Protein AF-A0A7W7U389-F1 (afdb_monomer)

Mean predicted aligned error: 12.85 Å

Foldseek 3Di:
DDDDPDPPVNVVVVVVVVVVVVVVVVVVVVVVVVVLVVVLCVVLVVLVVVLVVQVVCVVVVNRDPVCVVVNVVSVVVSVVSVVVSVVVVPDDPDCPPDPDPPPPDD

Solvent-accessible surface area (backbone atoms only — not comparable to full-atom values): 6282 Å² total; per-residue (Å²): 139,83,81,80,86,71,53,69,69,60,52,52,52,50,51,51,52,50,54,51,53,51,52,52,51,52,50,52,51,51,53,50,51,53,54,50,53,53,53,52,50,51,59,47,47,59,42,51,52,60,36,47,56,47,51,49,31,46,76,70,70,66,55,46,87,73,49,52,62,50,41,55,51,39,55,52,49,47,54,52,48,53,52,52,52,51,53,60,67,70,44,75,75,74,82,70,73,72,82,71,80,80,78,80,82,129

Radius of gyration: 25.53 Å; Cα contacts (8 Å, |Δi|>4): 22; chains: 1; bounding box: 66×36×69 Å

pLDDT: mean 76.77, std 15.33, range [40.31, 93.12]

Structure (mmCIF, N/CA/C/O backbone):
data_AF-A0A7W7U389-F1
#
_entry.id   AF-A0A7W7U389-F1
#
loop_
_atom_site.group_PDB
_atom_site.id
_atom_site.type_symbol
_atom_site.label_atom_id
_atom_site.label_alt_id
_atom_site.label_comp_id
_atom_site.label_asym_id
_atom_site.label_entity_id
_atom_site.label_seq_id
_atom_site.pdbx_PDB_ins_code
_atom_site.Cartn_x
_atom_site.Cartn_y
_atom_site.Cartn_z
_atom_site.occupancy
_atom_site.B_iso_or_equiv
_atom_site.auth_seq_id
_atom_site.auth_comp_id
_atom_site.auth_asym_id
_atom_site.auth_atom_id
_atom_site.pdbx_PDB_model_num
ATOM 1 N N . MET A 1 1 ? 45.906 11.702 -37.304 1.00 40.97 1 MET A N 1
ATOM 2 C CA . MET A 1 1 ? 44.476 11.838 -36.957 1.00 40.97 1 MET A CA 1
ATOM 3 C C . MET A 1 1 ? 43.680 11.195 -38.078 1.00 40.97 1 MET A C 1
ATOM 5 O O . MET A 1 1 ? 43.625 11.771 -39.152 1.00 40.97 1 MET A O 1
ATOM 9 N N . SER A 1 2 ? 43.187 9.971 -37.881 1.00 43.97 2 SER A N 1
ATOM 10 C CA . SER A 1 2 ? 42.378 9.265 -38.882 1.00 43.97 2 SER A CA 1
ATOM 11 C C . SER A 1 2 ? 40.955 9.201 -38.346 1.00 43.97 2 SER A C 1
ATOM 13 O O . SER A 1 2 ? 40.697 8.497 -37.373 1.00 43.97 2 SER A O 1
ATOM 15 N N . THR A 1 3 ? 40.062 10.020 -38.893 1.00 51.12 3 THR A N 1
A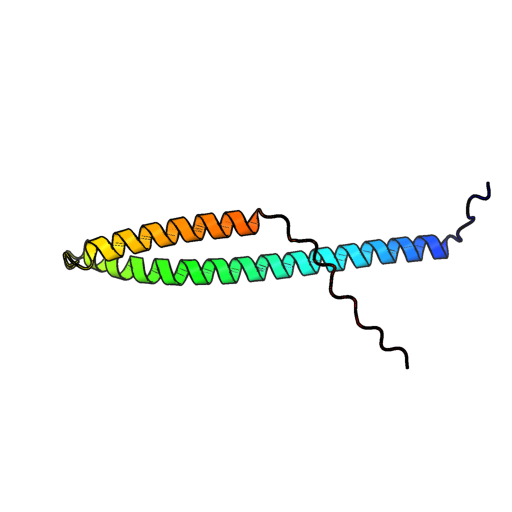TOM 16 C CA . THR A 1 3 ? 38.631 9.941 -38.610 1.00 51.12 3 THR A CA 1
ATOM 17 C C . THR A 1 3 ? 38.075 8.734 -39.354 1.00 51.12 3 THR A C 1
ATOM 19 O O . THR A 1 3 ? 38.075 8.684 -40.582 1.00 51.12 3 THR A O 1
ATOM 22 N N . ASP A 1 4 ? 37.653 7.736 -38.579 1.00 53.53 4 ASP A N 1
ATOM 23 C CA . ASP A 1 4 ? 37.081 6.478 -39.046 1.00 53.53 4 ASP A CA 1
ATOM 24 C C . ASP A 1 4 ? 36.007 6.689 -40.116 1.00 53.53 4 ASP A C 1
ATOM 26 O O . ASP A 1 4 ? 34.914 7.209 -39.869 1.00 53.53 4 ASP A O 1
ATOM 30 N N . ASN A 1 5 ? 36.299 6.200 -41.318 1.00 60.12 5 ASN A N 1
ATOM 31 C CA . ASN A 1 5 ? 35.347 6.118 -42.411 1.00 60.12 5 ASN A CA 1
ATOM 32 C C . ASN A 1 5 ? 34.432 4.899 -42.170 1.00 60.12 5 ASN A C 1
ATOM 34 O O . ASN A 1 5 ? 34.557 3.854 -42.806 1.00 60.12 5 ASN A O 1
ATOM 38 N N . MET A 1 6 ? 33.541 4.985 -41.174 1.00 60.81 6 MET A N 1
ATOM 39 C CA . MET A 1 6 ? 32.548 3.934 -40.923 1.00 60.81 6 MET A CA 1
ATOM 40 C C . MET A 1 6 ? 31.573 3.851 -42.098 1.00 60.81 6 MET A C 1
ATOM 42 O O . MET A 1 6 ? 30.910 4.842 -42.428 1.00 60.81 6 MET A O 1
ATOM 46 N N . SER A 1 7 ? 31.444 2.664 -42.701 1.00 76.50 7 SER A N 1
ATOM 47 C CA . SER A 1 7 ? 30.456 2.438 -43.758 1.00 76.50 7 SER A CA 1
ATOM 48 C C . SER A 1 7 ? 29.044 2.708 -43.234 1.00 76.50 7 SER A C 1
ATOM 50 O O . SER A 1 7 ? 28.740 2.476 -42.060 1.00 76.50 7 SER A O 1
ATOM 52 N N . MET A 1 8 ? 28.176 3.209 -44.110 1.00 72.12 8 MET A N 1
ATOM 53 C CA . MET A 1 8 ? 26.791 3.556 -43.782 1.00 72.12 8 MET A CA 1
ATOM 54 C C . MET A 1 8 ? 26.055 2.373 -43.125 1.00 72.12 8 MET A C 1
ATOM 56 O O . MET A 1 8 ? 25.383 2.549 -42.115 1.00 72.12 8 MET A O 1
ATOM 60 N N . GLY A 1 9 ? 26.308 1.145 -43.595 1.00 65.88 9 GLY A N 1
ATOM 61 C CA . GLY A 1 9 ? 25.768 -0.080 -42.996 1.00 65.88 9 GLY A CA 1
ATOM 62 C C . GLY A 1 9 ? 26.209 -0.331 -41.547 1.00 65.88 9 GLY A C 1
ATOM 63 O O . GLY A 1 9 ? 25.401 -0.771 -40.736 1.00 65.88 9 GLY A O 1
ATOM 64 N N . LYS A 1 10 ? 27.453 0.006 -41.170 1.00 70.44 10 LYS A N 1
ATOM 65 C CA . LYS A 1 10 ? 27.913 -0.112 -39.772 1.00 70.44 10 LYS A CA 1
ATOM 66 C C . LYS A 1 10 ? 27.273 0.934 -38.854 1.00 70.44 10 LYS A C 1
ATOM 68 O O . LYS A 1 10 ? 27.041 0.638 -37.686 1.00 70.44 10 LYS A O 1
ATOM 73 N N . ARG A 1 11 ? 26.962 2.131 -39.369 1.00 70.94 11 ARG A N 1
ATOM 74 C CA . ARG A 1 11 ? 26.227 3.162 -38.611 1.00 70.94 11 ARG A CA 1
ATOM 75 C C . ARG A 1 11 ? 24.781 2.748 -38.368 1.00 70.94 11 ARG A C 1
ATOM 77 O O . ARG A 1 11 ? 24.352 2.765 -37.222 1.00 70.94 11 ARG A O 1
ATOM 84 N N . VAL A 1 12 ? 24.098 2.267 -39.406 1.00 71.88 12 VAL A N 1
ATOM 85 C CA . VAL A 1 12 ? 22.717 1.770 -39.304 1.00 71.88 12 VAL A CA 1
ATOM 86 C C . VAL A 1 12 ? 22.618 0.610 -38.308 1.00 71.88 12 VAL A C 1
ATOM 88 O O . VAL A 1 12 ? 21.753 0.619 -37.439 1.00 71.88 12 VAL A O 1
ATOM 91 N N . LEU A 1 13 ? 23.544 -0.356 -38.346 1.00 72.19 13 LEU A N 1
ATOM 92 C CA . LEU A 1 13 ? 23.571 -1.451 -37.365 1.00 72.19 13 LEU A CA 1
ATOM 93 C C . LEU A 1 13 ? 23.802 -0.961 -35.926 1.00 72.19 13 LEU A C 1
ATOM 95 O O . LEU A 1 13 ? 23.219 -1.504 -34.988 1.00 72.19 13 LEU A O 1
ATOM 99 N N . ARG A 1 14 ? 24.632 0.073 -35.737 1.00 73.62 14 ARG A N 1
ATOM 100 C CA . ARG A 1 14 ? 24.872 0.681 -34.421 1.00 73.62 14 ARG A CA 1
ATOM 101 C C . ARG A 1 14 ? 23.627 1.390 -33.894 1.00 73.62 14 ARG A C 1
ATOM 103 O O . ARG A 1 14 ? 23.305 1.235 -32.722 1.00 73.62 14 ARG A O 1
ATOM 110 N N . GLU A 1 15 ? 22.935 2.139 -34.745 1.00 72.50 15 GLU A N 1
ATOM 111 C CA . GLU A 1 15 ? 21.685 2.823 -34.401 1.00 72.50 15 GLU A CA 1
ATOM 112 C C . GLU A 1 15 ? 20.581 1.828 -34.043 1.00 72.50 15 GLU A C 1
ATOM 114 O O . GLU A 1 15 ? 19.986 1.949 -32.976 1.00 72.50 15 GLU A O 1
ATOM 119 N N . ILE A 1 16 ? 20.391 0.775 -34.845 1.00 75.25 16 ILE A N 1
ATOM 120 C CA . ILE A 1 16 ? 19.442 -0.306 -34.538 1.00 75.25 16 ILE A CA 1
ATOM 121 C C . ILE A 1 16 ? 19.787 -0.975 -33.199 1.00 75.25 16 ILE A C 1
ATOM 123 O O . ILE A 1 16 ? 18.898 -1.226 -32.389 1.00 75.25 16 ILE A O 1
ATOM 127 N N . GLY A 1 17 ? 21.073 -1.225 -32.925 1.00 68.88 17 GLY A N 1
ATOM 128 C CA . GLY A 1 17 ? 21.519 -1.791 -31.650 1.00 68.88 17 GLY A CA 1
ATOM 129 C C . GLY A 1 17 ? 21.237 -0.889 -30.441 1.00 68.88 17 GLY A C 1
ATOM 130 O O . GLY A 1 17 ? 20.890 -1.393 -29.372 1.00 68.88 17 GLY A O 1
ATOM 131 N N . MET A 1 18 ? 21.347 0.435 -30.595 1.00 72.50 18 MET A N 1
ATOM 132 C CA . MET A 1 18 ? 20.991 1.395 -29.541 1.00 72.5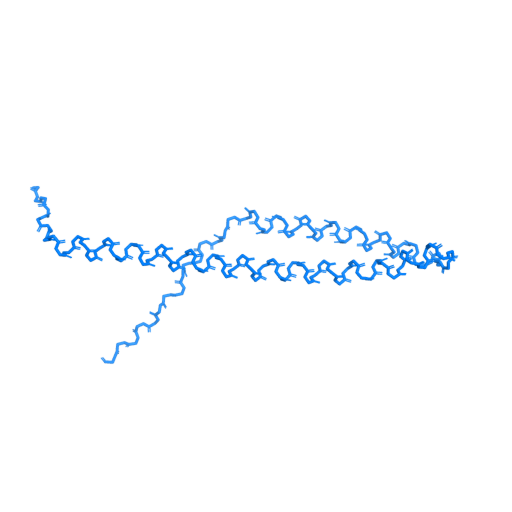0 18 MET A CA 1
ATOM 133 C C . MET A 1 18 ? 19.480 1.419 -29.297 1.00 72.50 18 MET A C 1
ATOM 135 O O . MET A 1 18 ? 19.060 1.265 -28.153 1.00 72.50 18 MET A O 1
ATOM 139 N N . VAL A 1 19 ? 18.675 1.494 -30.362 1.00 74.69 19 VAL A N 1
ATOM 140 C CA . VAL A 1 19 ? 17.205 1.472 -30.276 1.00 74.69 19 VAL A CA 1
ATOM 141 C C . VAL A 1 19 ? 16.705 0.168 -29.648 1.00 74.69 19 VAL A C 1
ATOM 143 O O . VAL A 1 19 ? 15.851 0.190 -28.764 1.00 74.69 19 VAL A O 1
ATOM 146 N N . ALA A 1 20 ? 17.278 -0.979 -30.026 1.00 69.56 20 ALA A N 1
ATOM 147 C CA . ALA A 1 20 ? 16.941 -2.266 -29.422 1.00 69.56 20 ALA A CA 1
ATOM 148 C C . ALA A 1 20 ? 17.265 -2.286 -27.919 1.00 69.56 20 ALA A C 1
ATOM 150 O O . ALA A 1 20 ? 16.426 -2.684 -27.110 1.00 69.56 20 ALA A O 1
ATOM 151 N N . LYS A 1 21 ? 18.444 -1.791 -27.523 1.00 70.56 21 LYS A N 1
ATOM 152 C CA . LYS A 1 21 ? 18.857 -1.715 -26.115 1.00 70.56 21 LYS A CA 1
ATOM 153 C C . LYS A 1 21 ? 17.955 -0.794 -25.290 1.00 70.56 21 LYS A C 1
ATOM 155 O O . LYS A 1 21 ? 17.631 -1.125 -24.150 1.00 70.56 21 LYS A O 1
ATOM 160 N N . GLU A 1 22 ? 17.542 0.338 -25.851 1.00 72.75 22 GLU A N 1
ATOM 161 C CA . GLU A 1 22 ? 16.589 1.254 -25.217 1.00 72.75 22 GLU A CA 1
ATOM 162 C C . GLU A 1 22 ? 15.199 0.628 -25.092 1.00 72.75 22 GLU A C 1
ATOM 164 O O . GLU A 1 22 ? 14.599 0.714 -24.023 1.00 72.75 22 GLU A O 1
ATOM 169 N N . SER A 1 23 ? 14.725 -0.086 -26.119 1.00 68.25 23 SER A N 1
ATOM 170 C CA . SER A 1 23 ? 13.425 -0.773 -26.084 1.00 68.25 23 SER A CA 1
ATOM 171 C C . SER A 1 23 ? 13.366 -1.877 -25.021 1.00 68.25 23 SER A C 1
ATOM 173 O O . SER A 1 23 ? 12.394 -1.966 -24.270 1.00 68.25 23 SER A O 1
ATOM 175 N N . VAL A 1 24 ? 14.435 -2.671 -24.887 1.00 70.75 24 VAL A N 1
ATOM 176 C CA . VAL A 1 24 ? 14.544 -3.716 -23.859 1.00 70.75 24 VAL A CA 1
ATOM 177 C C . VAL A 1 24 ? 14.591 -3.083 -22.472 1.00 70.75 24 VAL A C 1
ATOM 179 O O . VAL A 1 24 ? 13.896 -3.536 -21.568 1.00 70.75 24 VAL A O 1
ATOM 182 N N . ARG A 1 25 ? 15.345 -1.989 -22.304 1.00 72.00 25 ARG A N 1
ATOM 183 C CA . ARG A 1 25 ? 15.398 -1.249 -21.036 1.00 72.00 25 ARG A CA 1
ATOM 184 C C . ARG A 1 25 ? 14.036 -0.657 -20.661 1.00 72.00 25 ARG A C 1
ATOM 186 O O . ARG A 1 25 ? 13.677 -0.690 -19.490 1.00 72.00 25 ARG A O 1
ATOM 193 N N . ALA A 1 26 ? 13.295 -0.119 -21.628 1.00 71.00 26 ALA A N 1
ATOM 194 C CA . ALA A 1 26 ? 11.955 0.418 -21.405 1.00 71.00 26 ALA A CA 1
ATOM 195 C C . ALA A 1 26 ? 10.95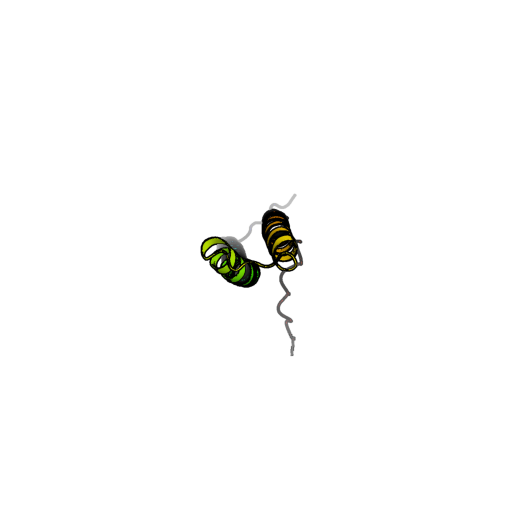7 -0.684 -21.020 1.00 71.00 26 ALA A C 1
ATOM 197 O O . ALA A 1 26 ? 10.172 -0.500 -20.095 1.00 71.00 26 ALA A O 1
ATOM 198 N N . THR A 1 27 ? 11.032 -1.844 -21.677 1.00 69.38 27 THR A N 1
ATOM 199 C CA . THR A 1 27 ? 10.177 -3.002 -21.369 1.00 69.38 27 THR A CA 1
ATOM 200 C C . THR A 1 27 ? 10.464 -3.540 -19.968 1.00 69.38 27 THR A C 1
ATOM 202 O O . THR A 1 27 ? 9.542 -3.690 -19.177 1.00 69.38 27 THR A O 1
ATOM 205 N N . TYR A 1 28 ? 11.742 -3.724 -19.624 1.00 68.81 28 TYR A N 1
ATOM 206 C CA . TYR A 1 28 ? 12.154 -4.177 -18.294 1.00 68.81 28 TYR A CA 1
ATOM 207 C C . TYR A 1 28 ? 11.723 -3.208 -17.190 1.00 68.81 28 TYR A C 1
ATOM 209 O O . TYR A 1 28 ? 11.223 -3.631 -16.154 1.00 68.81 28 TYR A O 1
ATOM 217 N N . ARG A 1 29 ? 11.874 -1.895 -17.422 1.00 75.25 29 ARG A N 1
ATOM 218 C CA . ARG A 1 29 ? 11.395 -0.875 -16.484 1.00 75.25 29 ARG A CA 1
ATOM 219 C C . ARG A 1 29 ? 9.888 -0.999 -16.271 1.00 75.25 29 ARG A C 1
ATOM 221 O O . ARG A 1 29 ? 9.458 -1.028 -15.132 1.00 75.25 29 ARG A O 1
ATOM 228 N N . LYS A 1 30 ? 9.110 -1.143 -17.345 1.00 75.25 30 LYS A N 1
ATOM 229 C CA . LYS A 1 30 ? 7.653 -1.292 -17.262 1.00 75.25 30 LYS A CA 1
ATOM 230 C C . LYS A 1 30 ? 7.230 -2.550 -16.497 1.00 75.25 30 LYS A C 1
ATOM 232 O O . LYS A 1 30 ? 6.286 -2.500 -15.720 1.00 75.25 30 LYS A O 1
ATOM 237 N N . GLU A 1 31 ? 7.896 -3.681 -16.721 1.00 76.62 31 GLU A N 1
ATOM 238 C CA . GLU A 1 31 ? 7.605 -4.921 -15.987 1.00 76.62 31 GLU A CA 1
ATOM 239 C C . GLU A 1 31 ? 7.965 -4.803 -14.503 1.00 76.62 31 GLU A C 1
ATOM 241 O O . GLU A 1 31 ? 7.200 -5.252 -13.652 1.00 76.62 31 GLU A O 1
ATOM 246 N N . TRP A 1 32 ? 9.091 -4.154 -14.189 1.00 78.31 32 TRP A N 1
ATOM 247 C CA . TRP A 1 32 ? 9.474 -3.846 -12.813 1.00 78.31 32 TRP A CA 1
ATOM 248 C C . TRP A 1 32 ? 8.461 -2.916 -12.136 1.00 78.31 32 TRP A C 1
ATOM 250 O O . TRP A 1 32 ? 8.037 -3.203 -11.021 1.00 78.31 32 TRP A O 1
ATOM 260 N N . GLU A 1 33 ? 8.034 -1.854 -12.828 1.00 82.56 33 GLU A N 1
ATOM 261 C CA . GLU A 1 33 ? 7.025 -0.898 -12.357 1.00 82.56 33 GLU A CA 1
ATOM 262 C C . GLU A 1 33 ? 5.713 -1.617 -12.002 1.00 82.56 33 GLU A C 1
ATOM 264 O O . GLU A 1 33 ? 5.223 -1.502 -10.883 1.00 82.56 33 GLU A O 1
ATOM 269 N N . LEU A 1 34 ? 5.202 -2.451 -12.915 1.00 81.56 34 LEU A N 1
ATOM 270 C CA . LEU A 1 34 ? 3.978 -3.227 -12.696 1.00 81.56 34 LEU A CA 1
ATOM 271 C C . LEU A 1 34 ? 4.103 -4.222 -11.536 1.00 81.56 34 LEU A C 1
ATOM 273 O O . LEU A 1 34 ? 3.180 -4.348 -10.736 1.00 81.56 34 LEU A O 1
ATOM 277 N N . GLY A 1 35 ? 5.226 -4.941 -11.445 1.00 82.69 35 GLY A N 1
ATOM 278 C CA . GLY A 1 35 ? 5.441 -5.921 -10.380 1.00 82.69 35 GLY A CA 1
ATOM 279 C C . GLY A 1 35 ? 5.591 -5.277 -9.001 1.00 82.69 35 GLY A C 1
ATOM 280 O O . GLY A 1 35 ? 5.104 -5.819 -8.010 1.00 82.69 35 GLY A O 1
ATOM 281 N N . PHE A 1 36 ? 6.241 -4.115 -8.934 1.00 85.69 36 PHE A N 1
ATOM 282 C CA . PHE A 1 36 ? 6.351 -3.345 -7.701 1.00 85.69 36 PHE A CA 1
ATOM 283 C C . PHE A 1 36 ? 4.984 -2.815 -7.259 1.00 85.69 36 PHE A C 1
ATOM 285 O O . PHE A 1 36 ? 4.629 -2.989 -6.095 1.00 85.69 36 PHE A O 1
ATOM 292 N N . ASP A 1 37 ? 4.206 -2.233 -8.176 1.00 85.25 37 ASP A N 1
ATOM 293 C CA . ASP A 1 37 ? 2.873 -1.705 -7.874 1.00 85.25 37 ASP A CA 1
ATOM 294 C C . ASP A 1 37 ? 1.925 -2.802 -7.365 1.00 85.25 37 ASP A C 1
ATOM 296 O O . ASP A 1 37 ? 1.240 -2.602 -6.361 1.00 85.25 37 ASP A O 1
ATOM 300 N N . ASP A 1 38 ? 1.919 -3.979 -7.996 1.00 86.69 38 ASP A N 1
ATOM 301 C CA . ASP A 1 38 ? 1.072 -5.111 -7.591 1.00 86.69 38 ASP A CA 1
ATOM 302 C C . ASP A 1 38 ? 1.444 -5.636 -6.190 1.00 86.69 38 ASP A C 1
ATOM 304 O O . ASP A 1 38 ? 0.586 -5.844 -5.324 1.00 86.69 38 ASP A O 1
ATOM 308 N N . ALA A 1 39 ? 2.746 -5.767 -5.912 1.00 84.62 39 ALA A N 1
ATOM 309 C CA . ALA A 1 39 ? 3.235 -6.169 -4.595 1.00 84.62 39 ALA A CA 1
ATOM 310 C C . ALA A 1 39 ? 2.926 -5.114 -3.517 1.00 84.62 39 ALA A C 1
ATOM 312 O O . ALA A 1 39 ? 2.499 -5.462 -2.412 1.00 84.62 39 ALA A O 1
ATOM 313 N N . ALA A 1 40 ? 3.105 -3.831 -3.840 1.00 87.75 40 ALA A N 1
ATOM 314 C CA . ALA A 1 40 ? 2.799 -2.703 -2.968 1.00 87.75 40 ALA A CA 1
ATOM 315 C C . ALA A 1 40 ? 1.307 -2.671 -2.602 1.00 87.75 40 ALA A C 1
ATOM 317 O O . ALA A 1 40 ? 0.960 -2.600 -1.420 1.00 87.75 40 ALA A O 1
ATOM 318 N N . GLN A 1 41 ? 0.430 -2.789 -3.603 1.00 88.00 41 GLN A N 1
ATOM 319 C CA . GLN A 1 41 ? -1.021 -2.823 -3.415 1.00 88.00 41 GLN A CA 1
ATOM 320 C C . GLN A 1 41 ? -1.464 -4.037 -2.604 1.00 88.00 41 GLN A C 1
ATOM 322 O O . GLN A 1 41 ? -2.296 -3.895 -1.713 1.00 88.00 41 GLN A O 1
ATOM 327 N N . THR A 1 42 ? -0.873 -5.208 -2.848 1.00 89.81 42 THR A N 1
ATOM 328 C CA . THR A 1 42 ? -1.167 -6.417 -2.066 1.00 89.81 42 THR A CA 1
ATOM 329 C C . THR A 1 42 ? -0.816 -6.227 -0.588 1.00 89.81 42 THR A C 1
ATOM 331 O O . THR A 1 42 ? -1.624 -6.543 0.285 1.00 89.81 42 THR A O 1
ATOM 334 N N . CYS A 1 43 ? 0.367 -5.680 -0.282 1.00 84.62 43 CYS A N 1
ATOM 335 C CA . CYS A 1 43 ? 0.797 -5.466 1.103 1.00 84.62 43 CYS A CA 1
ATOM 336 C C . CYS A 1 43 ? -0.092 -4.454 1.839 1.00 84.62 43 CYS A C 1
ATOM 338 O O . CYS A 1 43 ? -0.471 -4.693 2.986 1.00 84.62 43 CYS A O 1
ATOM 340 N N . LEU A 1 44 ? -0.444 -3.349 1.173 1.00 88.50 44 LE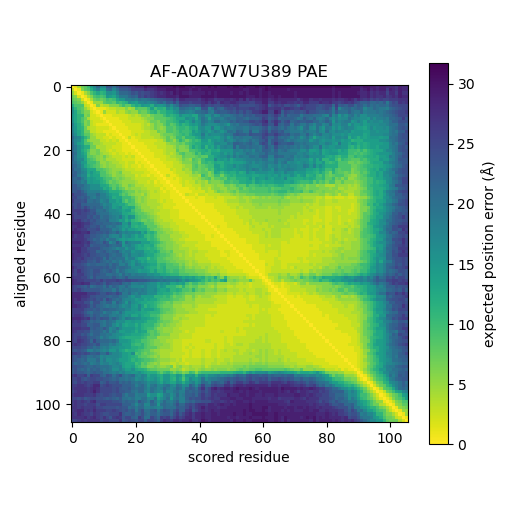U A N 1
ATOM 341 C CA . LEU A 1 44 ? -1.361 -2.356 1.730 1.00 88.50 44 LEU A CA 1
ATOM 342 C C . LEU A 1 44 ? -2.764 -2.942 1.914 1.00 88.50 44 LEU A C 1
ATOM 344 O O . LEU A 1 44 ? -3.337 -2.785 2.984 1.00 88.50 44 LEU A O 1
ATOM 348 N N . GLY A 1 45 ? -3.268 -3.696 0.933 1.00 86.75 45 GLY A N 1
ATOM 349 C CA . GLY A 1 45 ? -4.585 -4.330 0.988 1.00 86.75 45 GLY A CA 1
ATOM 350 C C . GLY A 1 45 ? -4.765 -5.233 2.207 1.00 86.75 45 GLY A C 1
ATOM 351 O O . GLY A 1 45 ? -5.767 -5.112 2.904 1.00 86.75 45 GLY A O 1
ATOM 352 N N . VAL A 1 46 ? -3.768 -6.060 2.540 1.00 88.88 46 VAL A N 1
ATOM 353 C CA . VAL A 1 46 ? -3.809 -6.916 3.743 1.00 88.88 46 VAL A CA 1
ATOM 354 C C . VAL A 1 46 ? -3.928 -6.093 5.035 1.00 88.88 46 VAL A C 1
ATOM 356 O O . VAL A 1 46 ? -4.657 -6.478 5.950 1.00 88.88 46 VAL A O 1
ATOM 359 N N . LEU A 1 47 ? -3.221 -4.961 5.131 1.00 88.00 47 LEU A N 1
ATOM 360 C CA . LEU A 1 47 ? -3.312 -4.072 6.294 1.00 88.00 47 LEU A CA 1
ATOM 361 C C . LEU A 1 47 ? -4.665 -3.358 6.351 1.00 88.00 47 LEU A C 1
ATOM 363 O O . LEU A 1 47 ? -5.282 -3.314 7.419 1.00 88.00 47 LEU A O 1
ATOM 367 N N . SER A 1 48 ? -5.140 -2.845 5.214 1.00 88.44 48 SER A N 1
ATOM 368 C CA . SER A 1 48 ? -6.423 -2.152 5.118 1.00 88.44 48 SER A CA 1
ATOM 369 C C . SER A 1 48 ? -7.591 -3.090 5.443 1.00 88.44 48 SER A C 1
ATOM 371 O O . SER A 1 48 ? -8.482 -2.695 6.187 1.00 88.44 48 SER A O 1
ATOM 373 N N . GLU A 1 49 ? -7.574 -4.344 4.976 1.00 89.56 49 GLU A N 1
ATOM 374 C CA . GLU A 1 49 ? -8.597 -5.350 5.303 1.00 89.56 49 GLU A CA 1
ATOM 375 C C . GLU A 1 49 ? -8.674 -5.606 6.815 1.00 89.56 49 GLU A C 1
ATOM 377 O O . GLU A 1 49 ? -9.753 -5.538 7.411 1.00 89.56 49 GLU A O 1
ATOM 382 N N . ALA A 1 50 ? -7.523 -5.816 7.464 1.00 87.56 50 ALA A N 1
ATOM 383 C CA . ALA A 1 50 ? -7.459 -6.007 8.912 1.00 87.56 50 ALA A CA 1
ATOM 384 C C . ALA A 1 50 ? -7.950 -4.766 9.686 1.00 87.56 50 ALA A C 1
ATOM 386 O O . ALA A 1 50 ? -8.633 -4.889 10.710 1.00 87.56 50 ALA A O 1
ATOM 387 N N . ALA A 1 51 ? -7.632 -3.561 9.202 1.00 89.44 51 ALA A N 1
ATOM 388 C CA . ALA A 1 51 ? -8.117 -2.314 9.786 1.00 89.44 51 ALA A CA 1
ATOM 389 C C . ALA A 1 51 ? -9.632 -2.13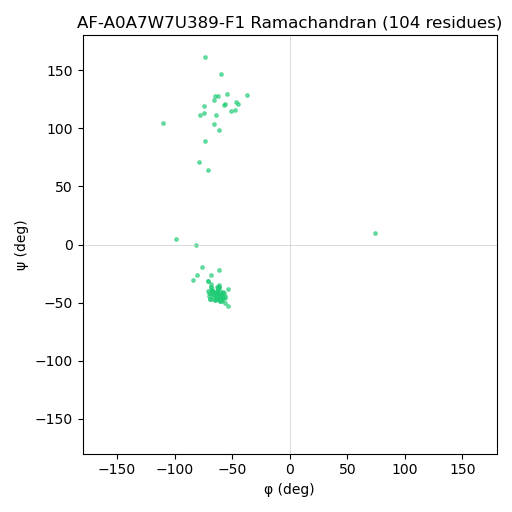8 9.581 1.00 89.44 51 ALA A C 1
ATOM 391 O O . ALA A 1 51 ? -10.334 -1.708 10.500 1.00 89.44 51 ALA A O 1
ATOM 392 N N . ASP A 1 52 ? -10.165 -2.505 8.418 1.00 91.31 52 ASP A N 1
ATOM 393 C CA . ASP A 1 52 ? -11.576 -2.350 8.072 1.00 91.31 52 ASP A CA 1
ATOM 394 C C . ASP A 1 52 ? -12.493 -3.272 8.880 1.00 91.31 52 ASP A C 1
ATOM 396 O O . ASP A 1 52 ? -13.590 -2.853 9.278 1.00 91.31 52 ASP A O 1
ATOM 400 N N . GLU A 1 53 ? -12.042 -4.480 9.224 1.00 90.38 53 GLU A N 1
ATOM 401 C CA . GLU A 1 53 ? -12.747 -5.346 10.174 1.00 90.38 53 GLU A CA 1
ATOM 402 C C . GLU A 1 53 ? -12.923 -4.659 11.538 1.00 90.38 53 GLU A C 1
ATOM 404 O O . GLU A 1 53 ? -14.024 -4.626 12.106 1.00 90.38 53 GLU A O 1
ATOM 409 N N . LEU A 1 54 ? -11.856 -4.041 12.056 1.00 90.75 54 LEU A N 1
ATOM 410 C CA . LEU A 1 54 ? -11.890 -3.316 13.327 1.00 90.75 54 LEU A CA 1
ATOM 411 C C . LEU A 1 54 ? -12.690 -2.010 13.224 1.00 90.75 54 LEU A C 1
ATOM 413 O O . LEU A 1 54 ? -13.487 -1.710 14.115 1.00 90.75 54 LEU A O 1
ATOM 417 N N . ARG A 1 55 ? -12.576 -1.254 12.126 1.00 91.25 55 ARG A N 1
ATOM 418 C CA . ARG A 1 55 ? -13.408 -0.061 11.881 1.00 91.25 55 ARG A CA 1
ATOM 419 C C . ARG A 1 55 ? -14.887 -0.416 11.795 1.00 91.25 55 ARG A C 1
ATOM 421 O O . ARG A 1 55 ? -15.730 0.340 12.281 1.00 91.25 55 ARG A O 1
ATOM 428 N N . THR A 1 56 ? -15.225 -1.565 11.220 1.00 93.12 56 THR A N 1
ATOM 429 C CA . THR A 1 56 ? -16.605 -2.061 11.175 1.00 93.12 56 THR A CA 1
ATOM 430 C C . THR A 1 56 ? -17.109 -2.361 12.584 1.00 93.12 56 THR A C 1
ATOM 432 O O . THR A 1 56 ? -18.163 -1.854 12.979 1.00 93.12 56 THR A O 1
ATOM 435 N N . LYS A 1 57 ? -16.322 -3.074 13.402 1.00 90.88 57 LYS A N 1
ATOM 436 C CA . LYS A 1 57 ? -16.644 -3.287 14.824 1.00 90.88 57 LYS A CA 1
ATOM 437 C C . LYS A 1 57 ? -16.820 -1.965 15.576 1.00 90.88 57 LYS A C 1
ATOM 439 O O . LYS A 1 57 ? -17.789 -1.826 16.321 1.00 90.88 57 LYS A O 1
ATOM 444 N N . MET A 1 58 ? -15.962 -0.975 15.322 1.00 91.19 58 MET A N 1
ATOM 445 C CA . MET A 1 58 ? -16.053 0.372 15.899 1.00 91.19 58 MET A CA 1
ATOM 446 C C . MET A 1 58 ? -17.375 1.061 15.557 1.00 91.19 58 MET A C 1
ATOM 448 O O . MET A 1 58 ? -18.056 1.549 16.456 1.00 91.19 58 MET A O 1
ATOM 452 N N . LYS A 1 59 ? -17.778 1.046 14.280 1.00 91.44 59 LYS A N 1
ATOM 453 C CA . LYS A 1 59 ? -19.048 1.628 13.810 1.00 91.44 59 LYS A CA 1
ATOM 454 C C . LYS A 1 59 ? -20.267 0.953 14.441 1.00 91.44 59 LYS A C 1
ATOM 456 O O . LYS A 1 59 ? -21.257 1.620 14.718 1.00 91.44 59 LYS A O 1
ATOM 461 N N . THR A 1 60 ? -20.186 -0.353 14.692 1.00 92.12 60 THR A N 1
ATOM 462 C CA . THR A 1 60 ? -21.249 -1.116 15.374 1.00 92.12 60 THR A CA 1
ATOM 463 C C . THR A 1 60 ? -21.218 -1.001 16.904 1.00 92.12 60 THR A C 1
ATOM 465 O O . THR A 1 60 ? -22.066 -1.592 17.565 1.00 92.12 60 THR A O 1
ATOM 468 N N . GLY A 1 61 ? -20.264 -0.258 17.482 1.00 87.19 61 GLY A N 1
ATOM 469 C CA . GLY A 1 61 ? -20.119 -0.101 18.935 1.00 87.19 61 GLY A CA 1
ATOM 470 C C . GLY A 1 61 ? -19.556 -1.330 19.662 1.00 87.19 61 GLY A C 1
ATOM 471 O O . GLY A 1 61 ? -19.554 -1.358 20.889 1.00 87.19 61 GLY A O 1
ATOM 472 N N . ASN A 1 62 ? -19.059 -2.327 18.925 1.00 89.56 62 ASN A N 1
ATOM 473 C CA . ASN A 1 62 ? -18.579 -3.608 19.454 1.00 89.56 62 ASN A CA 1
ATOM 474 C C . ASN A 1 62 ? -17.050 -3.676 19.614 1.00 89.56 62 ASN A C 1
ATOM 476 O O . ASN A 1 62 ? -16.517 -4.738 19.926 1.00 89.56 62 ASN A O 1
ATOM 480 N N . LEU A 1 63 ? -16.331 -2.575 19.372 1.00 91.50 63 LEU A N 1
ATOM 481 C CA . LEU A 1 63 ? -14.873 -2.552 19.477 1.00 91.50 63 LEU A CA 1
ATOM 482 C C . LEU A 1 63 ? -14.434 -2.557 20.945 1.00 91.50 63 LEU A C 1
ATOM 484 O O . LEU A 1 63 ? -14.742 -1.638 21.709 1.00 91.50 63 LEU A O 1
ATOM 488 N N . SER A 1 64 ? -13.687 -3.582 21.340 1.00 89.94 64 SER A N 1
ATOM 489 C CA . SER A 1 64 ? -13.193 -3.721 22.707 1.00 89.94 64 SER A CA 1
ATOM 490 C C . SER A 1 64 ? -12.045 -2.754 23.022 1.00 89.94 64 SER A C 1
ATOM 492 O O . SER A 1 64 ? -11.336 -2.263 22.142 1.00 89.94 64 SER A O 1
ATOM 494 N N . LYS A 1 65 ? -11.789 -2.535 24.320 1.00 90.56 65 LYS A N 1
ATOM 495 C CA . LYS A 1 65 ? -10.640 -1.740 24.799 1.00 90.56 65 LYS A CA 1
ATOM 496 C C . LYS A 1 65 ? -9.278 -2.324 24.392 1.00 90.56 65 LYS A C 1
ATOM 498 O O . LYS A 1 65 ? -8.296 -1.595 24.390 1.00 90.56 65 LYS A O 1
ATOM 503 N N . GLN A 1 66 ? -9.215 -3.621 24.084 1.00 90.31 66 GLN A N 1
ATOM 504 C CA . GLN A 1 66 ? -8.003 -4.283 23.590 1.00 90.31 66 GLN A CA 1
ATOM 505 C C . GLN A 1 66 ? -7.837 -4.114 22.073 1.00 90.31 66 GLN A C 1
ATOM 507 O O . GLN A 1 66 ? -6.713 -4.024 21.596 1.00 90.31 66 GLN A O 1
ATOM 512 N N . GLU A 1 67 ? -8.936 -4.014 21.320 1.00 90.25 67 GLU A N 1
ATOM 513 C CA . GLU A 1 67 ? -8.910 -3.818 19.863 1.00 90.25 67 GLU A CA 1
ATOM 514 C C . GLU A 1 67 ? -8.680 -2.355 19.453 1.00 90.25 67 GLU A C 1
ATOM 516 O O . GLU A 1 67 ? -8.124 -2.103 18.391 1.00 90.25 67 GLU A O 1
ATOM 521 N N . GLN A 1 68 ? -9.042 -1.383 20.295 1.00 89.75 68 GLN A N 1
ATOM 522 C CA . GLN A 1 68 ? -8.764 0.043 20.059 1.00 89.75 68 GLN A CA 1
ATOM 523 C C . GLN A 1 68 ? -7.280 0.358 19.777 1.00 89.75 68 GLN A C 1
ATOM 525 O O . GLN A 1 68 ? -6.999 0.970 18.746 1.00 89.75 68 GLN A O 1
ATOM 530 N N . PRO A 1 69 ? -6.313 -0.054 20.624 1.00 91.69 69 PRO A N 1
ATOM 531 C CA . PRO A 1 69 ? -4.899 0.181 20.334 1.00 91.69 69 PRO A CA 1
ATOM 532 C C . PRO A 1 69 ? -4.392 -0.641 19.140 1.00 91.69 69 PRO A C 1
ATOM 534 O O . PRO A 1 69 ? -3.447 -0.216 18.481 1.00 91.69 69 PRO A O 1
ATOM 537 N N . LEU A 1 70 ? -5.010 -1.789 18.834 1.00 91.56 70 LEU A N 1
ATOM 538 C CA . LEU A 1 70 ? -4.667 -2.575 17.644 1.00 91.56 70 LEU A CA 1
ATOM 539 C C . LEU A 1 70 ? -5.068 -1.848 16.359 1.00 91.56 70 LEU A C 1
ATOM 541 O O . LEU A 1 70 ? -4.271 -1.799 15.429 1.00 91.56 70 LEU A O 1
ATOM 545 N N . LEU A 1 71 ? -6.257 -1.239 16.330 1.00 90.69 71 LEU A N 1
ATOM 546 C CA . LEU A 1 71 ? -6.698 -0.422 15.201 1.00 90.69 71 LEU A CA 1
ATOM 547 C C . LEU A 1 71 ? -5.750 0.761 14.974 1.00 90.69 71 LEU A C 1
ATOM 549 O O . LEU A 1 71 ? -5.260 0.930 13.865 1.00 90.69 71 LEU A O 1
ATOM 553 N N . ALA A 1 72 ? -5.411 1.510 16.0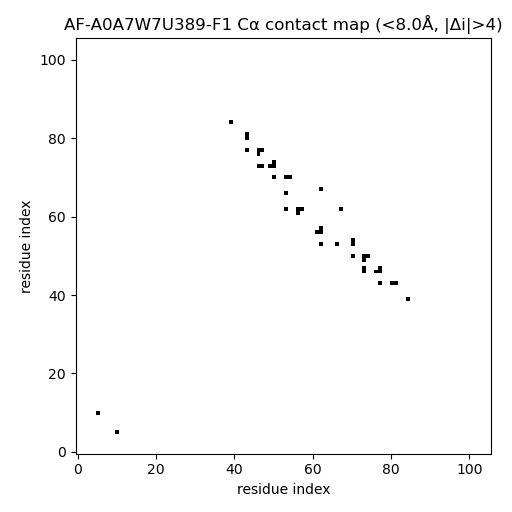28 1.00 89.88 72 ALA A N 1
ATOM 554 C CA . ALA A 1 72 ? -4.458 2.617 15.918 1.00 89.88 72 ALA A CA 1
ATOM 555 C C . ALA A 1 72 ? -3.090 2.152 15.384 1.00 89.88 72 ALA A C 1
ATOM 557 O O . ALA A 1 72 ? -2.490 2.806 14.536 1.00 89.88 72 ALA A O 1
ATOM 558 N N . ARG A 1 73 ? -2.611 0.985 15.836 1.00 90.75 73 ARG A N 1
ATOM 559 C CA . ARG A 1 73 ? -1.335 0.433 15.372 1.00 90.75 73 ARG A CA 1
ATOM 560 C C . ARG A 1 73 ? -1.371 -0.006 13.907 1.00 90.75 73 ARG A C 1
ATOM 562 O O . ARG A 1 73 ? -0.360 0.127 13.222 1.00 90.75 73 ARG A O 1
ATOM 569 N N . LEU A 1 74 ? -2.495 -0.547 13.440 1.00 90.38 74 LEU A N 1
ATOM 570 C CA . LEU A 1 74 ? -2.682 -0.911 12.034 1.00 90.38 74 LEU A CA 1
ATOM 571 C C . LEU A 1 74 ? -2.682 0.330 11.138 1.00 90.38 74 LEU A C 1
ATOM 573 O O . LEU A 1 74 ? -2.015 0.317 10.111 1.00 90.38 74 LEU A O 1
ATOM 577 N N . GLU A 1 75 ? -3.341 1.409 11.562 1.00 89.06 75 GLU A N 1
ATOM 578 C CA . GLU A 1 75 ? -3.359 2.679 10.823 1.00 89.06 75 GLU A CA 1
ATOM 579 C C . GLU A 1 75 ? -1.958 3.305 10.723 1.00 89.06 75 GLU A C 1
ATOM 581 O O . GLU A 1 75 ? -1.545 3.728 9.644 1.00 89.06 75 GLU A O 1
ATOM 586 N N . GLU A 1 76 ? -1.178 3.288 11.811 1.00 91.38 76 GLU A N 1
ATOM 587 C CA . GLU A 1 76 ? 0.231 3.712 11.780 1.00 91.38 76 GLU A CA 1
ATOM 588 C C . GLU A 1 76 ? 1.079 2.863 10.822 1.00 91.38 76 GLU A C 1
ATOM 590 O O . GLU A 1 76 ? 1.916 3.396 10.092 1.00 91.38 76 GLU A O 1
ATOM 595 N N . LEU A 1 77 ? 0.889 1.538 10.833 1.00 91.31 77 LEU A N 1
ATOM 596 C CA . LEU A 1 77 ? 1.639 0.614 9.980 1.00 91.31 77 LEU A CA 1
ATOM 597 C C . LEU A 1 77 ? 1.295 0.789 8.500 1.00 91.31 77 LEU A C 1
ATOM 599 O O . LEU A 1 77 ? 2.197 0.726 7.668 1.00 91.31 77 LEU A O 1
ATOM 603 N N . GLU A 1 78 ? 0.025 1.016 8.173 1.00 88.69 78 GLU A N 1
ATOM 604 C CA . GLU A 1 78 ? -0.434 1.305 6.812 1.00 88.69 78 GLU A CA 1
ATOM 605 C C . GLU A 1 78 ? 0.211 2.597 6.288 1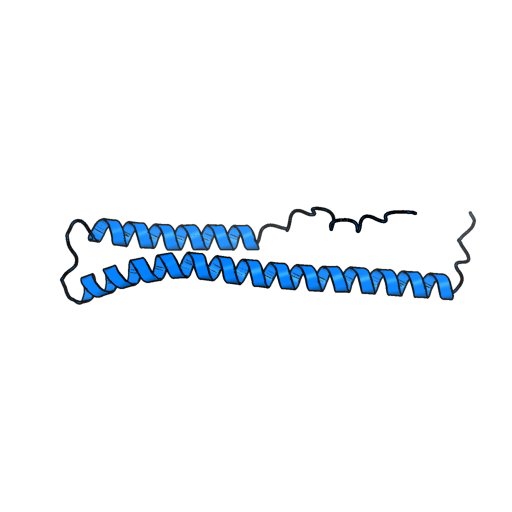.00 88.69 78 GLU A C 1
ATOM 607 O O . GLU A 1 78 ? 0.782 2.613 5.194 1.00 88.69 78 GLU A O 1
ATOM 612 N N . GLU A 1 79 ? 0.228 3.659 7.102 1.00 89.81 79 GLU A N 1
ATOM 613 C CA . GLU A 1 79 ? 0.871 4.927 6.746 1.00 89.81 79 GLU A CA 1
ATOM 614 C C . GLU A 1 79 ? 2.396 4.784 6.596 1.00 89.81 79 GLU A C 1
ATOM 616 O O . GLU A 1 79 ? 2.991 5.290 5.638 1.00 89.81 79 GLU A O 1
ATOM 621 N N . GLU A 1 80 ? 3.054 4.086 7.526 1.00 91.81 80 GLU A N 1
ATOM 622 C CA . GLU A 1 80 ? 4.495 3.836 7.467 1.00 91.81 80 GLU A CA 1
ATOM 623 C C . GLU A 1 80 ? 4.870 3.004 6.234 1.00 91.81 80 GLU A C 1
ATOM 625 O O . GLU A 1 80 ? 5.848 3.315 5.545 1.00 91.81 80 GLU A O 1
ATOM 630 N N . MET A 1 81 ? 4.086 1.969 5.926 1.00 88.88 81 MET A N 1
ATOM 631 C CA . MET A 1 81 ? 4.283 1.133 4.748 1.00 88.88 81 MET A CA 1
ATOM 632 C C . MET A 1 81 ? 4.117 1.946 3.465 1.00 88.88 81 MET A C 1
ATOM 634 O O . MET A 1 81 ? 4.991 1.878 2.602 1.00 88.88 81 MET A O 1
ATOM 638 N N . GLY A 1 82 ? 3.076 2.778 3.370 1.00 88.75 82 GLY A N 1
ATOM 639 C CA . GLY A 1 82 ? 2.873 3.678 2.233 1.00 88.75 82 GLY A CA 1
ATOM 640 C C . GLY A 1 82 ? 4.070 4.605 1.997 1.00 88.75 82 GLY A C 1
ATOM 641 O O . GLY A 1 82 ? 4.583 4.685 0.881 1.00 88.75 82 GLY A O 1
ATOM 642 N N . LYS A 1 83 ? 4.600 5.230 3.059 1.00 90.06 83 LYS A N 1
ATOM 643 C CA . LYS A 1 83 ? 5.797 6.092 2.973 1.00 90.06 83 LYS A CA 1
ATOM 644 C C . LYS A 1 83 ? 7.038 5.332 2.504 1.00 90.06 83 LYS A C 1
ATOM 646 O O . LYS A 1 83 ? 7.804 5.841 1.683 1.00 90.06 83 LYS A O 1
ATOM 651 N N . ARG A 1 84 ? 7.261 4.121 3.024 1.00 87.88 84 ARG A N 1
ATOM 652 C CA . ARG A 1 84 ? 8.408 3.279 2.641 1.00 87.88 84 ARG A CA 1
ATOM 653 C C . ARG A 1 84 ? 8.305 2.805 1.192 1.00 87.88 84 ARG A C 1
ATOM 655 O O . ARG A 1 84 ? 9.316 2.819 0.498 1.00 87.88 84 ARG A O 1
ATOM 662 N N . LEU A 1 85 ? 7.109 2.433 0.735 1.00 87.62 85 LEU A N 1
ATOM 663 C CA . LEU A 1 85 ? 6.852 2.047 -0.655 1.00 87.62 85 LEU A CA 1
ATOM 664 C C . LEU A 1 85 ? 7.081 3.224 -1.605 1.00 87.62 85 LEU A C 1
ATOM 666 O O . LEU A 1 85 ? 7.812 3.078 -2.578 1.00 87.62 85 LEU A O 1
ATOM 670 N N . GLN A 1 86 ? 6.566 4.411 -1.276 1.00 86.44 86 GLN A N 1
ATOM 671 C CA . GLN A 1 86 ? 6.842 5.621 -2.052 1.00 86.44 86 GLN A CA 1
ATOM 672 C C . GLN A 1 86 ? 8.348 5.922 -2.117 1.00 86.44 86 GLN A C 1
ATOM 674 O O . GLN A 1 86 ? 8.886 6.169 -3.191 1.00 86.44 86 GLN A O 1
ATOM 679 N N . SER A 1 87 ? 9.051 5.837 -0.984 1.00 85.88 87 SER A N 1
ATOM 680 C CA . SER A 1 87 ? 10.503 6.063 -0.944 1.00 85.88 87 SER A CA 1
ATOM 681 C C . SER A 1 87 ? 11.273 5.044 -1.792 1.00 85.88 87 SER A C 1
ATOM 683 O O . SER A 1 87 ? 12.263 5.392 -2.429 1.00 85.88 87 SER A O 1
ATOM 685 N N . ALA A 1 88 ? 10.833 3.782 -1.803 1.00 83.81 88 ALA A N 1
ATOM 686 C CA . ALA A 1 88 ? 11.439 2.726 -2.611 1.00 83.81 88 ALA A CA 1
ATOM 687 C C . ALA A 1 88 ? 11.162 2.905 -4.112 1.00 83.81 88 ALA A C 1
ATOM 689 O O . ALA A 1 88 ? 12.016 2.561 -4.924 1.00 83.81 88 ALA A O 1
ATOM 690 N N . TRP A 1 89 ? 10.009 3.470 -4.471 1.00 79.38 89 TRP A N 1
ATOM 691 C CA . TRP A 1 89 ? 9.669 3.826 -5.846 1.00 79.38 89 TRP A CA 1
ATOM 692 C C . TRP A 1 89 ? 10.496 5.001 -6.378 1.00 79.38 89 TRP A C 1
ATOM 694 O O . TRP A 1 89 ? 10.943 4.995 -7.522 1.00 79.38 89 TRP A O 1
ATOM 704 N N . GLU A 1 90 ? 10.705 6.018 -5.540 1.00 80.75 90 GLU A N 1
ATOM 705 C CA . GLU A 1 90 ? 11.481 7.216 -5.879 1.00 80.75 90 GLU A CA 1
ATOM 706 C C . GLU A 1 90 ? 12.997 6.969 -5.878 1.00 80.75 90 GLU A C 1
ATOM 708 O O . GLU A 1 90 ? 13.752 7.747 -6.468 1.00 80.75 90 GLU A O 1
ATOM 713 N N . ALA A 1 91 ? 13.462 5.899 -5.226 1.00 75.19 91 ALA A N 1
ATOM 714 C CA . ALA A 1 91 ? 14.861 5.510 -5.260 1.00 75.19 91 ALA A CA 1
ATOM 715 C C . ALA A 1 91 ? 15.268 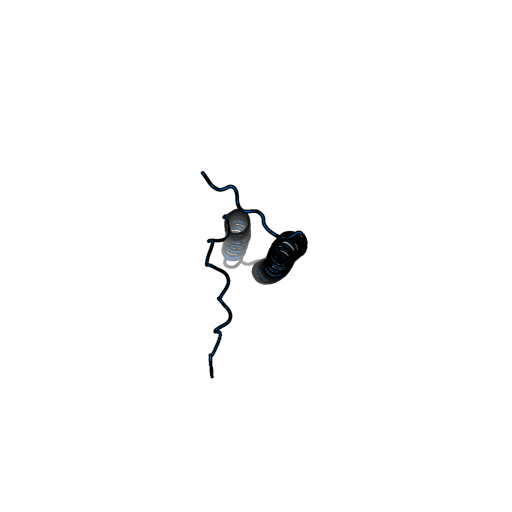5.159 -6.697 1.00 75.19 91 ALA A C 1
ATOM 717 O O . ALA A 1 91 ? 14.630 4.331 -7.350 1.00 75.19 91 ALA A O 1
ATOM 718 N N . GLU A 1 92 ? 16.356 5.763 -7.196 1.00 56.94 92 GLU A N 1
ATOM 719 C CA . GLU A 1 92 ? 16.905 5.342 -8.484 1.00 56.94 92 GLU A CA 1
ATOM 720 C C . GLU A 1 92 ? 17.172 3.833 -8.428 1.00 56.94 92 GLU A C 1
ATOM 722 O O . GLU A 1 92 ? 17.827 3.373 -7.482 1.00 56.94 92 GLU A O 1
ATOM 727 N N . PRO A 1 93 ? 16.689 3.052 -9.414 1.00 56.19 93 PRO A N 1
ATOM 728 C CA . PRO A 1 93 ? 17.002 1.640 -9.458 1.00 56.19 93 PRO A CA 1
ATOM 729 C C . PRO A 1 93 ? 18.518 1.537 -9.465 1.00 56.19 93 PRO A C 1
ATOM 731 O O . PRO A 1 93 ? 19.176 2.100 -10.350 1.00 56.19 93 PRO A O 1
ATOM 734 N N . ALA A 1 94 ? 19.069 0.852 -8.457 1.00 52.84 94 ALA A N 1
ATOM 735 C CA . ALA A 1 94 ? 20.475 0.504 -8.450 1.00 52.84 94 ALA A CA 1
ATOM 736 C C . ALA A 1 94 ? 20.773 -0.051 -9.840 1.00 52.84 94 ALA A C 1
ATOM 738 O O . ALA A 1 94 ? 20.072 -0.948 -10.314 1.00 52.84 94 ALA A O 1
ATOM 739 N N . VAL A 1 95 ? 21.734 0.554 -10.538 1.00 49.44 95 VAL A N 1
ATOM 740 C CA . VAL A 1 95 ? 22.148 0.117 -11.869 1.00 49.44 95 VAL A CA 1
ATOM 741 C C . VAL A 1 95 ? 22.892 -1.209 -11.695 1.00 49.44 95 VAL A C 1
ATOM 743 O O . VAL A 1 95 ? 24.092 -1.304 -11.931 1.00 49.44 95 VAL A O 1
ATOM 746 N N . GLU A 1 96 ? 22.202 -2.249 -11.230 1.00 48.91 96 GLU A N 1
ATOM 747 C CA . GLU A 1 96 ? 22.629 -3.611 -11.439 1.00 48.91 96 GLU A CA 1
ATOM 748 C C . GLU A 1 96 ? 22.571 -3.811 -12.942 1.00 48.91 96 GLU A C 1
ATOM 750 O O . GLU A 1 96 ? 21.528 -3.713 -13.597 1.00 48.91 96 GLU A O 1
ATOM 755 N N . ALA A 1 97 ? 23.767 -3.951 -13.507 1.00 52.28 97 ALA A N 1
ATOM 756 C CA . ALA A 1 97 ? 23.963 -4.264 -14.900 1.00 52.28 97 ALA A CA 1
ATOM 757 C C . ALA A 1 97 ? 23.000 -5.392 -15.273 1.00 52.28 97 ALA A C 1
ATOM 759 O O . ALA A 1 97 ? 23.053 -6.461 -14.668 1.00 52.28 97 ALA A O 1
ATOM 760 N N . LEU A 1 98 ? 22.127 -5.125 -16.254 1.00 48.78 98 LEU A N 1
ATOM 761 C CA . LEU A 1 98 ? 21.251 -6.128 -16.858 1.00 48.78 98 LEU A CA 1
ATOM 762 C C . LEU A 1 98 ? 22.020 -7.453 -16.960 1.00 48.78 98 LEU A C 1
ATOM 764 O O . LEU A 1 98 ? 23.146 -7.418 -17.482 1.00 48.78 98 LEU A O 1
ATOM 768 N N . PRO A 1 99 ? 21.468 -8.579 -16.468 1.00 48.34 99 PRO A N 1
ATOM 769 C CA . PRO A 1 99 ? 22.151 -9.860 -16.528 1.00 48.34 99 PRO A CA 1
ATOM 770 C C . PRO A 1 99 ? 22.598 -10.091 -17.969 1.00 48.34 99 PRO A C 1
ATOM 772 O O . PRO A 1 99 ? 21.784 -10.128 -18.894 1.00 48.34 99 PRO A O 1
ATOM 775 N N . GLN A 1 100 ? 23.916 -10.134 -18.178 1.00 45.12 100 GLN A N 1
ATOM 776 C CA . GLN A 1 100 ? 24.452 -10.366 -19.509 1.00 45.12 100 GLN A CA 1
ATOM 777 C C . GLN A 1 100 ? 24.029 -11.776 -19.915 1.00 45.12 100 GLN A C 1
ATOM 779 O O . GLN A 1 100 ? 24.276 -12.708 -19.145 1.00 45.12 100 GLN A O 1
ATOM 784 N N . PRO A 1 101 ? 23.403 -11.960 -21.090 1.00 45.28 101 PRO A N 1
ATOM 785 C CA . PRO A 1 101 ? 23.122 -13.297 -21.577 1.00 45.28 101 PRO A CA 1
ATOM 786 C C . PRO A 1 101 ? 24.452 -14.044 -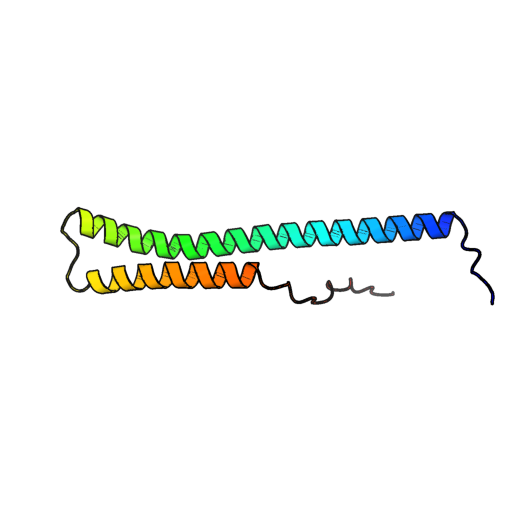21.650 1.00 45.28 101 PRO A C 1
ATOM 788 O O . PRO A 1 101 ? 25.390 -13.605 -22.319 1.00 45.28 101 PRO A O 1
ATOM 791 N N . SER A 1 102 ? 24.552 -15.140 -20.904 1.00 54.84 102 SER A N 1
ATOM 792 C CA . SER A 1 102 ? 25.702 -16.030 -20.911 1.00 54.84 102 SER A CA 1
ATOM 793 C C . SER A 1 102 ? 25.854 -16.592 -22.320 1.00 54.84 102 SER A C 1
ATOM 795 O O . SER A 1 102 ? 25.166 -17.525 -22.728 1.00 54.84 102 SER A O 1
ATOM 797 N N . VAL A 1 103 ? 26.750 -15.988 -23.100 1.00 48.44 103 VAL A N 1
ATOM 798 C CA . VAL A 1 103 ? 27.141 -16.520 -24.401 1.00 48.44 103 VAL A CA 1
ATOM 799 C C . VAL A 1 103 ? 28.025 -17.735 -24.135 1.00 48.44 103 VAL A C 1
ATOM 801 O O . VAL A 1 103 ? 29.244 -17.621 -24.020 1.00 48.44 103 VAL A O 1
ATOM 804 N N . SER A 1 104 ? 27.409 -18.909 -24.014 1.00 49.81 104 SER A N 1
ATOM 805 C CA . SER A 1 104 ? 28.124 -20.179 -24.111 1.00 49.81 104 SER A CA 1
ATOM 806 C C . SER A 1 104 ? 28.655 -20.315 -25.537 1.00 49.81 104 SER A C 1
ATOM 808 O O . SER A 1 104 ? 27.902 -20.563 -26.477 1.00 49.81 104 SER A O 1
ATOM 810 N N . ARG A 1 105 ? 29.961 -20.096 -25.711 1.00 43.81 105 ARG A N 1
ATOM 811 C CA . ARG A 1 105 ? 30.684 -20.434 -26.941 1.00 43.81 105 ARG A CA 1
ATOM 812 C C . ARG A 1 105 ? 30.942 -21.943 -26.924 1.00 43.81 105 ARG A C 1
ATOM 814 O O . ARG A 1 105 ? 31.702 -22.404 -26.074 1.00 43.81 105 ARG A O 1
ATOM 821 N N . HIS A 1 106 ? 30.289 -22.677 -27.822 1.00 40.31 106 HIS A N 1
ATOM 822 C CA . HIS A 1 106 ? 30.694 -24.027 -28.220 1.00 40.31 106 HIS A CA 1
ATOM 823 C C . HIS A 1 106 ? 31.711 -23.953 -29.358 1.00 40.31 106 HIS A C 1
ATOM 825 O O . HIS A 1 106 ? 31.596 -23.013 -30.181 1.00 40.31 106 HIS A O 1
#

Sequence (106 aa):
MSTDNMSMGKRVLREIGMVAKESVRATYRKEWELGFDDAAQTCLGVLSEAADELRTKMKTGNLSKQEQPLLARLEELEEEMGKRLQSAWEAEPAVEALPQPSVSRH

Nearest PDB structures (foldseek):
  5c22-assembly3_C  TM=4.885E-01  e=9.552E+00  Escherichia coli

Secondary structure (DSSP, 8-state):
-------HHHHHHHHHHHHHHHHHHHHHHHHHHHHHHHHHHHHHHHHHHHHHHHHHHHHTT---TTHHHHHHHHHHHHHHHHHHHHHHHHSPPP------------

Organism: NCBI:txid2663842